Protein AF-A0A0B1T5A0-F1 (afdb_monomer)

Solvent-accessible surface area (backbone atoms only — not comparable to full-atom values): 7773 Å² total; per-residue (Å²): 127,51,56,43,46,68,28,95,90,44,78,83,28,35,49,44,26,86,73,31,15,60,53,63,17,84,35,68,50,93,46,100,42,61,48,80,40,80,69,66,96,63,92,77,90,78,92,82,84,92,74,58,96,60,34,86,83,30,100,83,46,60,75,65,62,51,67,48,79,47,71,65,88,100,66,82,90,86,86,83,90,82,84,88,80,75,99,66,98,58,90,78,61,89,89,61,82,84,83,54,79,79,53,92,57,46,63,61,80,60,78,118

Organism: Oesophagostomum dentatum (NCBI:txid61180)

Radius of gyration: 15.91 Å; Cα contacts (8 Å, |Δi|>4): 131; chains: 1; bounding box: 32×44×36 Å

Sequence (112 aa):
MYGGFPHPRNCSRCICPGGYGGDDCSQRPKDDCGRELGTSSDWRYIELVFSNTNAEDYVDYYKKCTYWIRSPPYTRVQIYFQAEYFAYGVDGCPYAGVEIKTNSDPTLTGYR

Foldseek 3Di:
DLQWDADPVHRQATDEFPQFDDRDRPDGDPAPAEDEAEDDPDDDDDDDDAD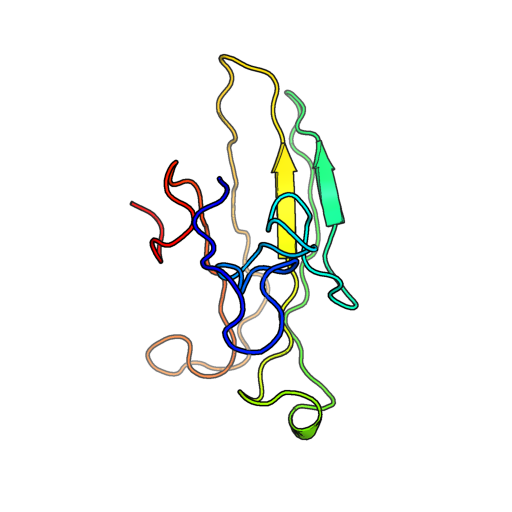DPPLVVDPNSGRDHHYHYDYDPPDDDDDDDDDPDDPDPDPDAPPTDDWDDDDPRRNDTHDD

Mean predicted aligned error: 4.98 Å

Structure (mmCIF, N/CA/C/O backbone):
data_AF-A0A0B1T5A0-F1
#
_entry.id   AF-A0A0B1T5A0-F1
#
loop_
_atom_site.group_PDB
_atom_site.id
_atom_site.type_symbol
_atom_site.label_atom_id
_atom_site.label_alt_id
_atom_site.label_comp_id
_atom_site.label_asym_id
_atom_site.label_entity_id
_atom_site.label_seq_id
_atom_site.pdbx_PDB_ins_code
_atom_site.Cartn_x
_atom_site.Cartn_y
_atom_site.Cartn_z
_atom_site.occupancy
_atom_site.B_iso_or_equiv
_atom_site.auth_seq_id
_atom_site.auth_comp_id
_atom_site.auth_asym_id
_atom_site.auth_atom_id
_atom_site.pdbx_PDB_model_num
ATOM 1 N N . MET A 1 1 ? -11.868 -16.492 4.384 1.00 55.50 1 MET A N 1
ATOM 2 C CA . MET A 1 1 ? -10.789 -16.535 3.374 1.00 55.50 1 MET A CA 1
ATOM 3 C C . MET A 1 1 ? -10.614 -15.131 2.825 1.00 55.50 1 MET A C 1
ATOM 5 O O . MET A 1 1 ? -11.621 -14.515 2.504 1.00 55.50 1 MET A O 1
ATOM 9 N N . TYR A 1 2 ? -9.388 -14.611 2.748 1.00 79.38 2 TYR A N 1
ATOM 10 C CA . TYR A 1 2 ? -9.084 -13.247 2.281 1.00 79.38 2 TYR A CA 1
ATOM 11 C C . TYR A 1 2 ? -9.124 -13.141 0.742 1.00 79.38 2 TYR A C 1
ATOM 13 O O . TYR A 1 2 ? -8.214 -12.603 0.123 1.00 79.38 2 TYR A O 1
ATOM 21 N N . GLY A 1 3 ? -10.152 -13.725 0.116 1.00 83.12 3 GLY A N 1
ATOM 22 C CA . GLY A 1 3 ? -10.414 -13.637 -1.328 1.00 83.12 3 GLY A CA 1
ATOM 23 C C . GLY A 1 3 ? -9.408 -14.323 -2.268 1.00 83.12 3 GLY A C 1
ATOM 24 O O . GLY A 1 3 ? -9.525 -14.177 -3.477 1.00 83.12 3 GLY A O 1
ATOM 25 N N . GLY A 1 4 ? -8.413 -15.058 -1.765 1.00 88.50 4 GLY A N 1
ATOM 26 C CA . GLY A 1 4 ? -7.467 -15.804 -2.607 1.00 88.50 4 GLY A CA 1
ATOM 27 C C . GLY A 1 4 ? -8.028 -17.116 -3.164 1.00 88.50 4 GLY A C 1
ATOM 28 O O . GLY A 1 4 ? -9.024 -17.640 -2.664 1.00 88.50 4 GLY A O 1
ATOM 29 N N . PHE A 1 5 ? -7.347 -17.678 -4.166 1.00 92.62 5 PHE A N 1
ATOM 30 C CA . PHE A 1 5 ? -7.659 -18.997 -4.732 1.00 92.62 5 PHE A CA 1
ATOM 31 C C . PHE A 1 5 ? -6.452 -19.947 -4.647 1.00 92.62 5 PHE A C 1
ATOM 33 O O . PHE A 1 5 ? -5.313 -19.475 -4.689 1.00 92.62 5 PHE A O 1
ATOM 40 N N . PRO A 1 6 ? -6.653 -21.274 -4.524 1.00 94.00 6 PRO A N 1
ATOM 41 C CA . PRO A 1 6 ? -5.550 -22.226 -4.404 1.00 94.00 6 PRO A CA 1
ATOM 42 C C . PRO A 1 6 ? -4.576 -22.157 -5.583 1.00 94.00 6 PRO A C 1
ATOM 44 O O . PRO A 1 6 ? -4.978 -22.073 -6.745 1.00 94.00 6 PRO A O 1
ATOM 47 N N . HIS A 1 7 ? -3.279 -22.225 -5.292 1.00 94.25 7 HIS A N 1
ATOM 48 C CA . HIS A 1 7 ? -2.244 -22.193 -6.311 1.00 94.25 7 HIS A CA 1
ATOM 49 C C . HIS A 1 7 ? -2.255 -23.506 -7.121 1.00 94.25 7 HIS A C 1
ATOM 51 O O . HIS A 1 7 ? -2.115 -24.587 -6.543 1.00 94.25 7 HIS A O 1
ATOM 57 N N . PRO A 1 8 ? -2.329 -23.456 -8.467 1.00 95.25 8 PRO A N 1
ATOM 58 C CA . PRO A 1 8 ? -2.592 -24.634 -9.303 1.00 95.25 8 PRO A CA 1
ATOM 59 C C . PRO A 1 8 ? -1.486 -25.699 -9.261 1.00 95.25 8 PRO A C 1
ATOM 61 O O . PRO A 1 8 ? -1.722 -26.850 -9.608 1.00 95.25 8 PRO A O 1
ATOM 64 N N . ARG A 1 9 ? -0.269 -25.326 -8.841 1.00 95.94 9 ARG A N 1
ATOM 65 C CA . ARG A 1 9 ? 0.871 -26.251 -8.677 1.00 95.94 9 ARG A CA 1
ATOM 66 C C . ARG A 1 9 ? 1.204 -26.582 -7.216 1.00 95.94 9 ARG A C 1
ATOM 68 O O . ARG A 1 9 ? 2.121 -27.356 -6.974 1.00 95.94 9 ARG A O 1
ATOM 75 N N . ASN A 1 10 ? 0.530 -25.956 -6.248 1.00 94.50 10 ASN A N 1
ATOM 76 C CA . ASN A 1 10 ? 0.769 -26.181 -4.819 1.00 94.50 10 ASN A CA 1
ATOM 77 C C . ASN A 1 10 ? -0.488 -25.818 -4.016 1.00 94.50 10 ASN A C 1
ATOM 79 O O . ASN A 1 10 ? -0.653 -24.674 -3.604 1.00 94.50 10 ASN A O 1
ATOM 83 N N . CYS A 1 11 ? -1.355 -26.799 -3.774 1.00 91.94 11 CYS A N 1
ATOM 84 C CA . CYS A 1 11 ? -2.650 -26.586 -3.122 1.00 91.94 11 CYS A CA 1
ATOM 85 C C . CYS A 1 11 ? -2.557 -26.116 -1.660 1.00 91.94 11 CYS A C 1
ATOM 87 O O . CYS A 1 11 ? -3.563 -25.685 -1.106 1.00 91.94 11 CYS A O 1
ATOM 89 N N . SER A 1 12 ? -1.376 -26.180 -1.037 1.00 93.50 12 SER A N 1
ATOM 90 C CA . SER A 1 12 ? -1.145 -25.672 0.322 1.00 93.50 12 SER A CA 1
ATOM 91 C C . SER A 1 12 ? -0.899 -24.161 0.367 1.00 93.50 12 SER A C 1
ATOM 93 O O . SER A 1 12 ? -0.663 -23.620 1.442 1.00 93.50 12 SER A O 1
ATOM 95 N N . ARG A 1 13 ? -0.899 -23.485 -0.789 1.00 94.44 13 ARG A N 1
ATOM 96 C CA . ARG A 1 13 ? -0.715 -22.037 -0.913 1.00 94.44 13 ARG A CA 1
ATOM 97 C C . ARG A 1 13 ? -1.812 -21.417 -1.761 1.00 94.44 13 ARG A C 1
ATOM 99 O O . ARG A 1 13 ? -2.347 -22.064 -2.660 1.00 94.44 13 ARG A O 1
ATOM 106 N N . CYS A 1 14 ? -2.071 -20.139 -1.536 1.00 93.94 14 CYS A N 1
ATOM 107 C CA . CYS A 1 14 ? -3.016 -19.344 -2.304 1.00 93.94 14 CYS A CA 1
ATOM 108 C C . CYS A 1 14 ? -2.310 -18.333 -3.215 1.00 93.94 14 CYS A C 1
ATOM 110 O O . CYS A 1 14 ? -1.254 -17.791 -2.889 1.00 93.94 14 CYS A O 1
ATOM 112 N N . ILE A 1 15 ? -2.932 -18.048 -4.356 1.00 93.62 15 ILE A N 1
ATOM 113 C CA . ILE A 1 15 ? -2.693 -16.827 -5.123 1.00 93.62 15 ILE A CA 1
ATOM 114 C C . ILE A 1 15 ? -3.576 -15.741 -4.511 1.00 93.62 15 ILE A C 1
ATOM 116 O O . ILE A 1 15 ? -4.795 -15.908 -4.408 1.00 93.62 15 ILE A O 1
ATOM 120 N N . CYS A 1 16 ? -2.948 -14.655 -4.065 1.00 93.88 16 CYS A N 1
ATOM 121 C CA . CYS A 1 16 ? -3.593 -13.649 -3.232 1.00 93.88 16 CYS A CA 1
ATOM 122 C C . CYS A 1 16 ? -4.017 -12.401 -4.009 1.00 93.88 16 CYS A C 1
ATOM 124 O O . CYS A 1 16 ? -3.336 -12.014 -4.962 1.00 93.88 16 CYS A O 1
ATOM 126 N N . PRO A 1 17 ? -5.108 -11.735 -3.588 1.00 93.50 17 PRO A N 1
ATOM 127 C CA . PRO A 1 17 ? -5.449 -10.415 -4.099 1.00 93.50 17 PRO A CA 1
ATOM 128 C C . PRO A 1 17 ? -4.335 -9.398 -3.834 1.00 93.50 17 PRO A C 1
ATOM 130 O O . PRO A 1 17 ? -3.581 -9.516 -2.866 1.00 93.50 17 PRO A O 1
ATOM 133 N N . GLY A 1 18 ? -4.267 -8.352 -4.661 1.00 91.69 18 GLY A N 1
ATOM 134 C CA . GLY A 1 18 ? -3.318 -7.255 -4.458 1.00 91.69 18 GLY A CA 1
ATOM 135 C C . GLY A 1 18 ? -3.453 -6.647 -3.058 1.00 91.69 18 GLY A C 1
ATOM 136 O O . GLY A 1 18 ? -4.568 -6.322 -2.638 1.00 91.69 18 GLY A O 1
ATOM 137 N N . GLY A 1 19 ? -2.324 -6.522 -2.355 1.00 92.94 19 GLY A N 1
ATOM 138 C CA . GLY A 1 19 ? -2.254 -6.071 -0.963 1.00 92.94 19 GLY A CA 1
ATOM 139 C C . GLY A 1 19 ? -2.329 -7.185 0.091 1.00 92.94 19 GLY A C 1
ATOM 140 O O . GLY A 1 19 ? -2.323 -6.867 1.280 1.00 92.94 19 GLY A O 1
ATOM 141 N N . TYR A 1 20 ? -2.368 -8.464 -0.311 1.00 94.12 20 TYR A N 1
ATOM 142 C CA . TYR A 1 20 ? -2.413 -9.637 0.576 1.00 94.12 20 TYR A CA 1
ATOM 143 C C . TYR A 1 20 ? -1.375 -10.700 0.179 1.00 94.12 20 TYR A C 1
ATOM 145 O O . TYR A 1 20 ? -0.999 -10.823 -0.985 1.00 94.12 20 TYR A O 1
ATOM 153 N N . GLY A 1 21 ? -0.908 -11.482 1.149 1.00 94.25 21 GLY A N 1
ATOM 154 C CA . GLY A 1 21 ? 0.124 -12.502 0.984 1.00 94.25 21 GLY A CA 1
ATOM 155 C C . GLY A 1 21 ? 0.125 -13.546 2.106 1.00 94.25 21 GLY A C 1
ATOM 156 O O . GLY A 1 21 ? -0.781 -13.600 2.936 1.00 94.25 21 GLY A O 1
ATOM 157 N N . GLY A 1 22 ? 1.158 -14.387 2.128 1.00 93.69 22 GLY A N 1
ATOM 158 C CA . GLY A 1 22 ? 1.201 -15.589 2.971 1.00 93.69 22 GLY A CA 1
ATOM 159 C C . GLY A 1 22 ? 0.567 -16.799 2.280 1.00 93.69 22 GLY A C 1
ATOM 160 O O . GLY A 1 22 ? 0.066 -16.691 1.163 1.00 93.69 22 GLY A O 1
ATOM 161 N N . ASP A 1 23 ? 0.605 -17.961 2.935 1.00 94.25 23 ASP A N 1
ATOM 162 C CA . ASP A 1 23 ? 0.095 -19.207 2.344 1.00 94.25 23 ASP A CA 1
ATOM 163 C C . ASP A 1 23 ? -1.438 -19.186 2.169 1.00 94.25 23 ASP A C 1
ATOM 165 O O . ASP A 1 23 ? -1.957 -19.828 1.263 1.00 94.25 23 ASP A O 1
ATOM 169 N N . ASP A 1 24 ? -2.160 -18.400 2.972 1.00 92.88 24 ASP A N 1
ATOM 170 C CA . ASP A 1 24 ? -3.628 -18.299 2.988 1.00 92.88 24 ASP A CA 1
ATOM 171 C C . ASP A 1 24 ? -4.165 -16.876 2.725 1.00 92.88 24 ASP A C 1
ATOM 173 O O . ASP A 1 24 ? -5.356 -16.604 2.914 1.00 92.88 24 ASP A O 1
ATOM 177 N N . CYS A 1 25 ? -3.295 -15.961 2.288 1.00 94.56 25 CYS A N 1
ATOM 178 C CA . CYS A 1 25 ? -3.601 -14.545 2.058 1.00 94.56 25 CYS A CA 1
ATOM 179 C C . CYS A 1 25 ? -3.971 -13.738 3.316 1.00 94.56 25 CYS A C 1
ATOM 181 O O . CYS A 1 25 ? -4.499 -12.637 3.194 1.00 94.56 25 CYS A O 1
ATOM 183 N N . SER A 1 26 ? -3.703 -14.249 4.523 1.00 92.81 26 SER A N 1
ATOM 184 C CA . SER A 1 26 ? -3.995 -13.547 5.786 1.00 92.81 26 SER A CA 1
ATOM 185 C C . SER A 1 26 ? -2.949 -12.516 6.202 1.00 92.81 26 SER A C 1
ATOM 187 O O . SER A 1 26 ? -3.141 -11.78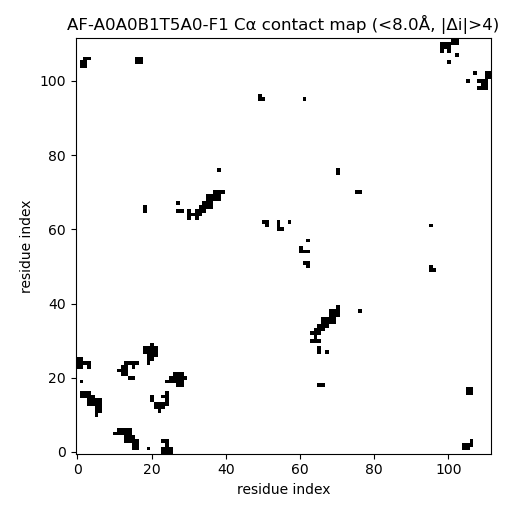9 7.180 1.00 92.81 26 SER A O 1
ATOM 189 N N . GLN A 1 27 ? -1.836 -12.442 5.477 1.00 94.38 27 GLN A N 1
ATOM 190 C CA . GLN A 1 27 ? -0.683 -11.626 5.832 1.00 94.38 27 GLN A CA 1
ATOM 191 C C . GLN A 1 27 ? -0.526 -10.471 4.851 1.00 94.38 27 GLN A C 1
ATOM 193 O O . GLN A 1 27 ? -0.991 -10.520 3.712 1.00 94.38 27 GLN A O 1
ATOM 198 N N . ARG A 1 28 ? 0.180 -9.427 5.279 1.00 94.56 28 ARG A N 1
ATOM 199 C CA . ARG A 1 28 ? 0.662 -8.398 4.361 1.00 94.56 28 ARG A CA 1
ATOM 200 C C . ARG A 1 28 ? 1.676 -9.032 3.390 1.00 94.56 28 ARG A C 1
ATOM 202 O O . ARG A 1 28 ? 2.472 -9.869 3.831 1.00 94.56 28 ARG A O 1
ATOM 209 N N . PRO A 1 29 ? 1.693 -8.647 2.102 1.00 93.94 29 PRO A N 1
ATOM 210 C CA . PRO A 1 29 ? 2.742 -9.047 1.178 1.00 93.94 29 PRO A CA 1
ATOM 211 C C . PRO A 1 29 ? 4.132 -8.754 1.744 1.00 93.94 29 PRO A C 1
ATOM 213 O O . PRO A 1 29 ? 4.337 -7.781 2.477 1.00 93.94 29 PRO A O 1
ATOM 216 N N . LYS A 1 30 ? 5.102 -9.596 1.383 1.00 90.12 30 LYS A N 1
ATOM 217 C CA . LYS A 1 30 ? 6.515 -9.411 1.737 1.00 90.12 30 LYS A CA 1
ATOM 218 C C . LYS A 1 30 ? 7.184 -8.401 0.798 1.00 90.12 30 LYS A C 1
ATOM 220 O O . LYS A 1 30 ? 8.220 -8.698 0.214 1.00 90.12 30 LYS A O 1
ATOM 225 N N . ASP A 1 31 ? 6.559 -7.238 0.651 1.00 87.00 31 ASP A N 1
ATOM 226 C CA . ASP A 1 31 ? 7.122 -6.106 -0.080 1.00 87.00 31 ASP A CA 1
ATOM 227 C C . ASP A 1 31 ? 8.338 -5.560 0.688 1.00 87.00 31 ASP A C 1
ATOM 229 O O . ASP A 1 31 ? 8.391 -5.630 1.923 1.00 87.00 31 ASP A O 1
ATOM 233 N N . ASP A 1 32 ? 9.288 -4.967 -0.032 1.00 87.31 32 ASP A N 1
ATOM 234 C CA . ASP A 1 32 ? 10.476 -4.300 0.520 1.00 87.31 32 ASP A CA 1
ATOM 235 C C . ASP A 1 32 ? 10.157 -2.950 1.200 1.00 87.31 32 ASP A C 1
ATOM 237 O O . ASP A 1 32 ? 11.020 -2.323 1.816 1.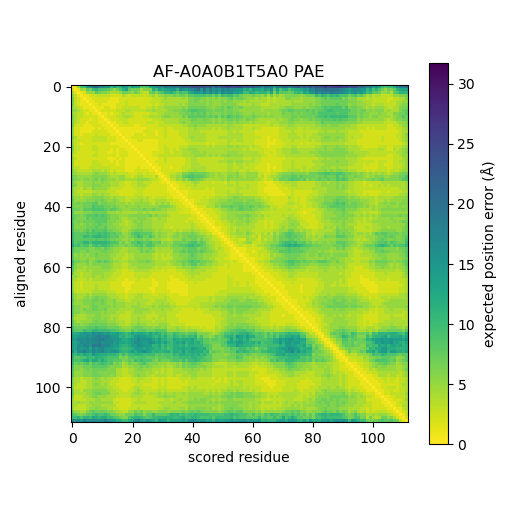00 87.31 32 ASP A O 1
ATOM 241 N N . CYS A 1 33 ? 8.901 -2.512 1.115 1.00 91.00 33 CYS A N 1
ATOM 242 C CA . CYS A 1 33 ? 8.356 -1.302 1.718 1.00 91.00 33 CYS A CA 1
ATOM 243 C C . CYS A 1 33 ? 6.937 -1.535 2.269 1.00 91.00 33 CYS A C 1
ATOM 245 O O . CYS A 1 33 ? 6.358 -2.623 2.176 1.00 91.00 33 CYS A O 1
ATOM 247 N N . GLY A 1 34 ? 6.356 -0.492 2.866 1.00 92.50 34 GLY A N 1
ATOM 248 C CA . GLY A 1 34 ? 5.059 -0.580 3.529 1.00 92.50 34 GLY A CA 1
ATOM 249 C C . GLY A 1 34 ? 5.137 -1.176 4.937 1.00 92.50 34 GLY A C 1
ATOM 250 O O . GLY A 1 34 ? 6.159 -1.712 5.362 1.00 92.50 34 GLY A O 1
ATOM 251 N N . ARG A 1 35 ? 4.059 -1.026 5.708 1.00 94.56 35 ARG A N 1
ATOM 252 C CA . ARG A 1 35 ? 3.976 -1.501 7.100 1.00 94.56 35 ARG A CA 1
ATOM 253 C C . ARG A 1 35 ? 2.537 -1.564 7.593 1.00 94.56 35 ARG A C 1
ATOM 255 O O . ARG A 1 35 ? 1.640 -0.967 6.996 1.00 94.56 35 ARG A O 1
ATOM 262 N N . GLU A 1 36 ? 2.329 -2.255 8.708 1.00 94.88 36 GLU A N 1
ATOM 263 C CA . GLU A 1 36 ? 1.089 -2.117 9.469 1.00 94.88 36 GLU A CA 1
ATOM 264 C C . GLU A 1 36 ? 1.116 -0.821 10.288 1.00 94.88 36 GLU A C 1
ATOM 266 O O . GLU A 1 36 ? 2.138 -0.452 10.869 1.00 94.88 36 GLU A O 1
ATOM 271 N N . LEU A 1 37 ? -0.014 -0.122 10.320 1.00 94.44 37 LEU A N 1
ATOM 272 C CA . LEU A 1 37 ? -0.208 1.130 11.036 1.00 94.44 37 LEU A CA 1
ATOM 273 C C . LEU A 1 37 ? -1.449 1.013 11.915 1.00 94.44 37 LEU A C 1
ATO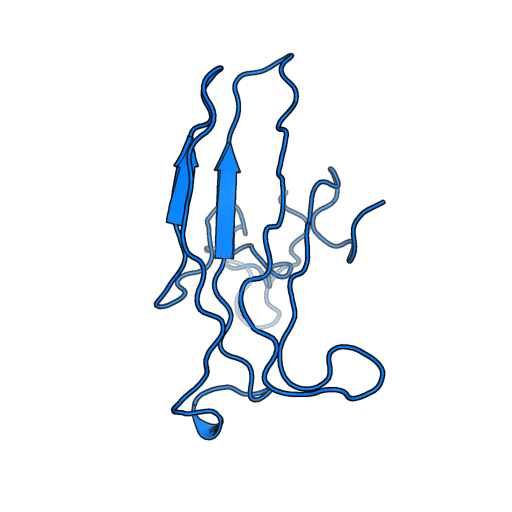M 275 O O . LEU A 1 37 ? -2.547 0.760 11.422 1.00 94.44 37 LEU A O 1
ATOM 279 N N . GLY A 1 38 ? -1.280 1.223 13.217 1.00 93.31 38 GLY A N 1
ATOM 280 C CA . GLY A 1 38 ? -2.405 1.409 14.129 1.00 93.31 38 GLY A CA 1
ATOM 281 C C . GLY A 1 38 ? -2.934 2.842 14.072 1.00 93.31 38 GLY A C 1
ATOM 282 O O . GLY A 1 38 ? -2.150 3.793 13.974 1.00 93.31 38 GLY A O 1
ATOM 283 N N . THR A 1 39 ? -4.252 2.997 14.161 1.00 93.56 39 THR A N 1
ATOM 284 C CA . THR A 1 39 ? -4.918 4.303 14.245 1.00 93.56 39 THR A CA 1
ATOM 285 C C . THR A 1 39 ? -4.997 4.831 15.680 1.00 93.56 39 THR A C 1
ATOM 287 O O . THR A 1 39 ? -4.877 4.089 16.656 1.00 93.56 39 THR A O 1
ATOM 290 N N . SER A 1 40 ? -5.189 6.144 15.801 1.00 93.19 40 SER A N 1
ATOM 291 C CA . SER A 1 40 ? -5.494 6.856 17.047 1.00 93.19 40 SER A CA 1
ATOM 292 C C . SER A 1 40 ? -6.543 7.937 16.788 1.00 93.19 40 SER A C 1
ATOM 294 O O . SER A 1 40 ? -6.849 8.225 15.633 1.00 93.19 40 SER A O 1
ATOM 296 N N . SER A 1 41 ? -7.076 8.546 17.850 1.00 92.56 41 SER A N 1
ATOM 297 C CA . SER A 1 41 ? -7.920 9.746 17.742 1.00 92.56 41 SER A CA 1
ATOM 298 C C . SER A 1 41 ? -7.162 10.952 17.187 1.00 92.56 41 SER A C 1
ATOM 300 O O . SER A 1 41 ? -7.762 11.798 16.531 1.00 92.56 41 SER A O 1
ATOM 302 N N . ASP A 1 42 ? -5.854 11.023 17.436 1.00 93.75 42 ASP A N 1
ATOM 303 C CA . ASP A 1 42 ? -5.002 12.101 16.941 1.00 93.75 42 ASP A CA 1
ATOM 304 C C . ASP A 1 42 ? -4.514 11.825 15.520 1.00 93.75 42 ASP A C 1
ATOM 306 O O . ASP A 1 42 ? -4.184 10.682 15.171 1.00 93.75 42 ASP A O 1
ATOM 310 N N . TRP A 1 43 ? -4.409 12.894 14.726 1.00 92.75 43 TRP A N 1
ATOM 311 C CA . TRP A 1 43 ? -3.816 12.851 13.394 1.00 92.75 43 TRP A CA 1
ATOM 312 C C . TRP A 1 43 ? -2.351 12.430 13.463 1.00 92.75 43 TRP A C 1
ATOM 314 O O . TRP A 1 43 ? -1.559 12.962 14.242 1.00 92.75 43 TRP A O 1
ATOM 324 N N . ARG A 1 44 ? -1.982 11.489 12.596 1.00 91.50 44 ARG A N 1
ATOM 325 C CA . ARG A 1 44 ? -0.601 11.052 12.401 1.00 91.50 44 ARG A CA 1
ATOM 326 C C . ARG A 1 44 ? -0.223 11.255 10.950 1.00 91.50 44 ARG A C 1
ATOM 328 O O . ARG A 1 44 ? -0.925 10.788 10.057 1.00 91.50 44 ARG A O 1
ATOM 335 N N . TYR A 1 45 ? 0.907 11.911 10.742 1.00 90.56 45 TYR A N 1
ATOM 336 C CA . TYR A 1 45 ? 1.455 12.149 9.418 1.00 90.56 45 TYR A CA 1
ATOM 337 C C . TYR A 1 45 ? 2.430 11.031 9.067 1.00 90.56 45 TYR A C 1
ATOM 339 O O . TYR A 1 45 ? 3.268 10.639 9.882 1.00 90.56 45 TYR A O 1
ATOM 347 N N . ILE A 1 46 ? 2.297 10.505 7.854 1.00 89.44 46 ILE A N 1
ATOM 348 C CA . ILE A 1 46 ? 3.266 9.594 7.259 1.00 89.44 46 ILE A CA 1
ATOM 349 C C . ILE A 1 46 ? 3.657 10.160 5.903 1.00 89.44 46 ILE A C 1
ATOM 351 O O . ILE A 1 46 ? 2.797 10.522 5.105 1.00 89.44 46 ILE A O 1
ATOM 355 N N . GLU A 1 47 ? 4.955 10.231 5.657 1.00 88.31 47 GLU A N 1
ATOM 356 C CA . GLU A 1 47 ? 5.470 10.552 4.337 1.00 88.31 47 GLU A CA 1
ATOM 357 C C . GLU A 1 47 ? 5.481 9.274 3.495 1.00 88.31 47 GLU A C 1
ATOM 359 O O . GLU A 1 47 ? 5.931 8.214 3.949 1.00 88.31 47 GLU A O 1
ATOM 364 N N . LEU A 1 48 ? 4.940 9.367 2.283 1.00 87.19 48 LEU A N 1
ATOM 365 C CA . LEU A 1 48 ? 4.914 8.281 1.313 1.00 87.19 48 LEU A CA 1
ATOM 366 C C . LEU A 1 48 ? 5.656 8.738 0.063 1.00 87.19 48 LEU A C 1
ATOM 368 O O . LEU A 1 48 ? 5.270 9.717 -0.569 1.00 87.19 48 LEU A O 1
ATOM 372 N N . VAL A 1 49 ? 6.702 7.999 -0.300 1.00 83.81 49 VAL A N 1
ATOM 373 C CA . VAL A 1 49 ? 7.489 8.257 -1.506 1.00 83.81 49 VAL A CA 1
ATOM 374 C C . VAL A 1 49 ? 7.187 7.167 -2.525 1.00 83.81 49 VAL A C 1
ATOM 376 O O . VAL A 1 49 ? 7.433 5.987 -2.276 1.00 83.81 49 VAL A O 1
ATOM 379 N N . PHE A 1 50 ? 6.657 7.570 -3.678 1.00 82.12 50 PHE A N 1
ATOM 380 C CA . PHE A 1 50 ? 6.337 6.673 -4.785 1.00 82.12 50 PHE A CA 1
ATOM 381 C C . PHE A 1 50 ? 7.440 6.761 -5.838 1.00 82.12 50 PHE A C 1
ATOM 383 O O . PHE A 1 50 ? 7.403 7.608 -6.727 1.00 82.12 50 PHE A O 1
ATOM 390 N N . SER A 1 51 ? 8.452 5.905 -5.718 1.00 82.31 51 SER A N 1
ATOM 391 C CA . SER A 1 51 ? 9.547 5.827 -6.682 1.00 82.31 51 SER A CA 1
ATOM 392 C C . SER A 1 51 ? 9.934 4.380 -6.960 1.00 82.31 51 SER A C 1
ATOM 394 O O . SER A 1 51 ? 9.855 3.509 -6.091 1.00 82.31 51 SER A O 1
ATOM 396 N N . ASN A 1 52 ? 10.356 4.126 -8.197 1.00 86.62 52 ASN A N 1
ATOM 397 C CA . ASN A 1 52 ? 10.895 2.842 -8.614 1.00 86.62 52 ASN A CA 1
ATOM 398 C C . ASN A 1 52 ? 12.195 3.063 -9.390 1.00 86.62 52 ASN A C 1
ATOM 400 O O . ASN A 1 52 ? 12.169 3.396 -10.571 1.00 86.62 52 ASN A O 1
ATOM 404 N N . THR A 1 53 ? 13.336 2.921 -8.717 1.00 85.75 53 THR A N 1
ATOM 405 C CA . THR A 1 53 ? 14.655 3.097 -9.346 1.00 85.75 53 THR A CA 1
ATOM 406 C C . THR A 1 53 ? 15.075 1.894 -10.186 1.00 85.75 53 THR A C 1
ATOM 408 O O . THR A 1 53 ? 15.916 2.045 -11.065 1.00 85.75 53 THR A O 1
ATOM 411 N N . ASN A 1 54 ? 14.476 0.723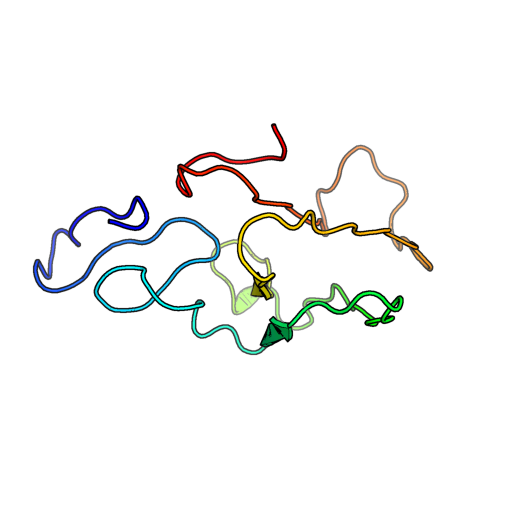 -9.944 1.00 89.50 54 ASN A N 1
ATOM 412 C CA . ASN A 1 54 ? 14.817 -0.532 -10.606 1.00 89.50 54 ASN A CA 1
ATOM 413 C C . ASN A 1 54 ? 13.561 -1.141 -11.244 1.00 89.50 54 ASN A C 1
ATOM 415 O O . ASN A 1 54 ? 13.085 -2.195 -10.829 1.00 89.50 54 ASN A O 1
ATOM 419 N N . ALA A 1 55 ? 12.983 -0.454 -12.231 1.00 88.88 55 ALA A N 1
ATOM 420 C CA . ALA A 1 55 ? 11.724 -0.879 -12.847 1.00 88.88 55 ALA A CA 1
ATOM 421 C C . ALA A 1 55 ? 11.768 -2.316 -13.392 1.00 88.88 55 ALA A C 1
ATOM 423 O O . ALA A 1 55 ? 10.813 -3.063 -13.209 1.00 88.88 55 ALA A O 1
ATOM 424 N N . GLU A 1 56 ? 12.900 -2.717 -13.969 1.00 92.69 56 GLU A N 1
ATOM 425 C CA . GLU A 1 56 ? 13.122 -4.051 -14.540 1.00 92.69 56 GLU A CA 1
ATOM 426 C C . GLU A 1 56 ? 13.088 -5.194 -13.503 1.00 92.69 56 GLU A C 1
ATOM 428 O O . GLU A 1 56 ? 12.905 -6.350 -13.879 1.00 92.69 56 GLU A O 1
ATOM 433 N N . ASP A 1 57 ? 13.215 -4.900 -12.201 1.00 90.88 57 ASP A N 1
ATOM 434 C CA . ASP A 1 57 ? 13.110 -5.916 -11.139 1.00 90.88 57 ASP A CA 1
ATOM 435 C C . ASP A 1 57 ? 11.655 -6.399 -10.939 1.00 90.88 57 ASP A C 1
ATOM 437 O O . ASP A 1 57 ? 11.410 -7.404 -10.264 1.00 90.88 57 ASP A O 1
ATOM 441 N N . TYR A 1 58 ? 10.674 -5.695 -11.517 1.00 88.69 58 TYR A N 1
ATOM 442 C CA . TYR A 1 58 ? 9.246 -5.938 -11.325 1.00 88.69 58 TYR A CA 1
ATOM 443 C C . TYR A 1 58 ? 8.577 -6.328 -12.642 1.00 88.69 58 TYR A C 1
ATOM 445 O O . TYR A 1 58 ? 8.711 -5.645 -13.651 1.00 88.69 58 TYR A O 1
ATOM 453 N N . VAL A 1 59 ? 7.777 -7.399 -12.617 1.00 87.94 59 VAL A N 1
ATOM 454 C CA . VAL A 1 59 ? 7.102 -7.953 -13.811 1.00 87.94 59 VAL A CA 1
ATOM 455 C C . VAL A 1 59 ? 6.205 -6.931 -14.517 1.00 87.94 59 VAL A C 1
ATOM 457 O O . VAL A 1 59 ? 6.062 -6.974 -15.734 1.00 87.94 59 VAL A O 1
ATOM 460 N N . ASP A 1 60 ? 5.583 -6.034 -13.757 1.00 89.25 60 ASP A N 1
ATOM 461 C CA . ASP A 1 60 ? 4.731 -4.963 -14.273 1.00 89.25 60 ASP A CA 1
ATOM 462 C C . ASP A 1 60 ? 5.390 -3.581 -14.188 1.00 89.25 60 ASP A C 1
ATOM 464 O O . ASP A 1 60 ? 4.705 -2.578 -14.350 1.00 89.25 60 ASP A O 1
ATOM 468 N N . TYR A 1 61 ? 6.703 -3.522 -13.951 1.00 90.94 61 TYR A N 1
ATOM 469 C CA . TYR A 1 61 ? 7.491 -2.296 -13.800 1.00 90.94 61 TYR A CA 1
ATOM 470 C C . TYR A 1 61 ? 7.128 -1.416 -12.594 1.00 90.94 61 TYR A C 1
ATOM 472 O O . TYR A 1 61 ? 7.710 -0.340 -12.423 1.00 90.94 61 TYR A O 1
ATOM 480 N N . TYR A 1 62 ? 6.223 -1.859 -11.713 1.00 90.06 62 TYR A N 1
ATOM 481 C CA . TYR A 1 62 ? 5.810 -1.095 -10.538 1.00 90.06 62 TYR A CA 1
ATOM 482 C C . TYR A 1 62 ? 6.296 -1.733 -9.239 1.00 90.06 62 TYR A C 1
ATOM 484 O O . TYR A 1 62 ? 5.882 -2.826 -8.849 1.00 90.06 62 TYR A O 1
ATOM 492 N N . LYS A 1 63 ? 7.088 -0.967 -8.487 1.00 91.88 63 LYS A N 1
ATOM 493 C CA . LYS A 1 63 ? 7.326 -1.237 -7.073 1.00 91.88 63 LYS A CA 1
ATOM 494 C C . LYS A 1 63 ? 6.048 -0.963 -6.280 1.00 91.88 63 LYS A C 1
ATOM 496 O O . LYS A 1 63 ? 5.525 0.151 -6.297 1.00 91.88 63 LYS A O 1
ATOM 501 N N . LYS A 1 64 ? 5.552 -1.976 -5.569 1.00 91.69 64 LYS A N 1
ATOM 502 C CA . LYS A 1 64 ? 4.323 -1.898 -4.767 1.00 91.69 64 LYS A CA 1
ATOM 503 C C . LYS A 1 64 ? 4.666 -1.854 -3.283 1.00 91.69 64 LYS A C 1
ATOM 505 O O . LYS A 1 64 ? 5.365 -2.726 -2.785 1.00 91.69 64 LYS A O 1
ATOM 510 N N . CYS A 1 65 ? 4.136 -0.854 -2.580 1.00 92.94 65 CYS A N 1
ATOM 511 C CA . CYS A 1 65 ? 4.270 -0.719 -1.132 1.00 92.94 65 CYS A CA 1
ATOM 512 C C . CYS A 1 65 ? 2.911 -0.895 -0.459 1.00 92.94 65 CYS A C 1
ATOM 514 O O . CYS A 1 65 ? 2.054 -0.015 -0.545 1.00 92.94 65 CYS A O 1
ATOM 516 N N . THR A 1 66 ? 2.717 -2.007 0.248 1.00 95.00 66 THR A N 1
ATOM 517 C CA . THR A 1 66 ? 1.443 -2.272 0.927 1.00 95.00 66 THR A CA 1
ATOM 518 C C . THR A 1 66 ? 1.439 -1.740 2.359 1.00 95.00 66 THR A C 1
ATOM 520 O O . THR A 1 66 ? 2.231 -2.188 3.193 1.00 95.00 66 THR A O 1
ATOM 523 N N . TYR A 1 67 ? 0.494 -0.850 2.676 1.00 94.62 67 TYR A N 1
ATOM 524 C CA . TYR A 1 67 ? 0.231 -0.371 4.036 1.00 94.62 67 TYR A CA 1
ATOM 525 C C . TYR A 1 67 ? -1.102 -0.919 4.545 1.00 94.62 67 TYR A C 1
ATOM 527 O O . TYR A 1 67 ? -2.131 -0.766 3.893 1.00 94.62 67 TYR A O 1
ATOM 535 N N . TRP A 1 68 ? -1.092 -1.545 5.721 1.00 95.00 68 TRP A N 1
ATOM 536 C CA . TRP A 1 68 ? -2.308 -2.032 6.378 1.00 95.00 68 TRP A CA 1
ATOM 537 C C . TRP A 1 68 ? -2.652 -1.121 7.546 1.00 95.00 68 TRP A C 1
ATOM 539 O O . TRP A 1 68 ? -1.969 -1.134 8.567 1.00 95.00 68 TRP A O 1
ATOM 549 N N . ILE A 1 69 ? -3.710 -0.330 7.397 1.00 94.62 69 ILE A N 1
ATOM 550 C CA . ILE A 1 69 ? -4.177 0.582 8.440 1.00 94.62 69 ILE A CA 1
ATOM 551 C C . ILE A 1 69 ? -5.271 -0.126 9.237 1.00 94.62 69 ILE A C 1
ATOM 553 O O . ILE A 1 69 ? -6.312 -0.485 8.690 1.00 94.62 69 ILE A O 1
ATOM 557 N N . ARG A 1 70 ? -5.028 -0.353 10.529 1.00 93.50 70 ARG A N 1
ATOM 558 C CA . ARG A 1 70 ? -5.930 -1.096 11.416 1.00 93.50 70 ARG A CA 1
ATOM 559 C C . ARG A 1 70 ? -6.504 -0.190 12.490 1.00 93.50 70 ARG A C 1
ATOM 561 O O . ARG A 1 70 ? -5.778 0.581 13.113 1.00 93.50 70 ARG A O 1
ATOM 568 N N . SER A 1 71 ? -7.801 -0.350 12.727 1.00 94.31 71 SER A N 1
ATOM 569 C CA . SER A 1 71 ? -8.559 0.420 13.707 1.00 94.31 71 SER A CA 1
ATOM 570 C C . SER A 1 71 ? -9.381 -0.505 14.600 1.00 94.31 71 SER A C 1
ATOM 572 O O . SER A 1 71 ? -9.799 -1.567 14.130 1.00 94.31 71 SER A O 1
ATOM 574 N N . PRO A 1 72 ? -9.634 -0.136 15.868 1.00 94.44 72 PRO A N 1
ATOM 575 C CA . PRO A 1 72 ? -10.512 -0.909 16.736 1.00 94.44 72 PRO A CA 1
ATOM 576 C C . PRO A 1 72 ? -11.926 -1.071 16.148 1.00 94.44 72 PRO A C 1
ATOM 578 O O . PRO A 1 72 ? -12.372 -0.220 15.369 1.00 94.44 72 PRO A O 1
ATOM 581 N N . PRO A 1 73 ? -12.671 -2.121 16.536 1.00 93.44 73 PRO A N 1
ATOM 582 C CA . PRO A 1 73 ? -14.066 -2.289 16.135 1.00 93.44 73 PRO A CA 1
ATOM 583 C C . PRO A 1 73 ? -14.914 -1.046 16.437 1.00 93.44 73 PRO A C 1
ATOM 585 O O . PRO A 1 73 ? -14.668 -0.343 17.415 1.00 93.44 73 PRO A O 1
ATOM 588 N N . TYR A 1 74 ? -15.932 -0.798 15.608 1.00 93.81 74 TYR A N 1
ATOM 589 C CA . TYR A 1 74 ? -16.876 0.326 15.749 1.00 93.81 74 TYR A CA 1
ATOM 590 C C . TYR A 1 74 ? -16.259 1.728 15.625 1.00 93.81 74 TYR A C 1
ATOM 592 O O . TYR A 1 74 ? -16.866 2.716 16.032 1.00 93.81 74 TYR A O 1
ATOM 600 N N . THR A 1 75 ? -15.077 1.834 15.019 1.00 94.19 75 THR A N 1
ATOM 601 C CA . THR A 1 75 ? -14.449 3.116 14.678 1.00 94.19 75 THR A CA 1
ATOM 602 C C . THR A 1 75 ? -14.408 3.318 13.163 1.00 94.19 75 THR A C 1
ATOM 604 O O . THR A 1 75 ? -14.609 2.382 12.388 1.00 94.19 75 THR A O 1
ATOM 607 N N . ARG A 1 76 ? -14.161 4.558 12.726 1.00 91.94 76 ARG A N 1
ATOM 608 C CA . ARG A 1 76 ? -13.944 4.898 11.315 1.00 91.94 76 ARG A CA 1
ATOM 609 C C . ARG A 1 76 ? -12.549 5.471 11.144 1.00 91.94 76 ARG A C 1
ATOM 611 O O . ARG A 1 76 ? -12.152 6.358 11.891 1.00 91.94 76 ARG A O 1
ATOM 618 N N . VAL A 1 77 ? -11.834 4.975 10.141 1.00 93.00 77 VAL A N 1
ATOM 619 C CA . VAL A 1 77 ? -10.532 5.515 9.755 1.00 93.00 77 VAL A CA 1
ATOM 620 C C . VAL A 1 77 ? -10.754 6.722 8.855 1.00 93.00 77 VAL A C 1
ATOM 622 O O . VAL A 1 77 ? -11.512 6.643 7.890 1.00 93.00 77 VAL A O 1
ATOM 625 N N . GLN A 1 78 ? -10.090 7.829 9.171 1.00 93.00 78 GLN A N 1
ATOM 626 C CA . GLN A 1 78 ? -10.004 8.992 8.298 1.00 93.00 78 GLN A CA 1
ATOM 627 C C . GLN A 1 78 ? -8.596 9.059 7.713 1.00 93.00 78 GLN A C 1
ATOM 629 O O . GLN A 1 78 ? -7.611 8.918 8.434 1.00 93.00 78 GLN 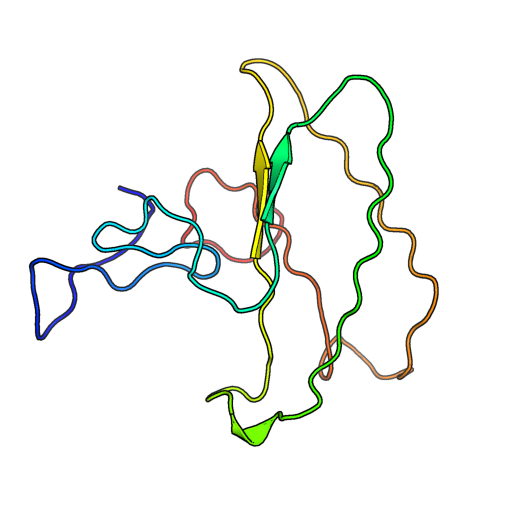A O 1
ATOM 634 N N . ILE A 1 79 ? -8.513 9.248 6.400 1.00 91.06 79 ILE A N 1
ATOM 635 C CA . ILE A 1 79 ? -7.255 9.393 5.672 1.00 91.06 79 ILE A CA 1
ATOM 636 C C . ILE A 1 79 ? -7.358 10.682 4.871 1.00 91.06 79 ILE A C 1
ATOM 638 O O . ILE A 1 79 ? -8.345 10.899 4.169 1.00 91.06 79 ILE A O 1
ATOM 642 N N . TYR A 1 80 ? -6.338 11.525 4.983 1.00 91.06 80 TYR A N 1
ATOM 643 C CA . TYR A 1 80 ? -6.199 12.733 4.187 1.00 91.06 80 TYR A CA 1
ATOM 644 C C . TYR A 1 80 ? -4.923 12.624 3.359 1.00 91.06 80 TYR A C 1
ATOM 646 O O . TYR A 1 80 ? -3.849 12.379 3.907 1.00 91.06 80 TYR A O 1
ATOM 654 N N . PHE A 1 81 ? -5.048 12.779 2.041 1.00 87.19 81 PHE A N 1
ATOM 655 C CA . PHE A 1 81 ? -3.902 12.790 1.140 1.00 87.19 81 PHE A CA 1
ATOM 656 C C . PHE A 1 81 ? -3.462 14.226 0.915 1.00 87.19 81 PHE A C 1
ATOM 658 O O . PHE A 1 81 ? -4.199 15.032 0.351 1.00 87.19 81 PHE A O 1
ATOM 665 N N . GLN A 1 82 ? -2.239 14.525 1.332 1.00 84.94 82 GLN A N 1
ATOM 666 C CA . GLN A 1 82 ? -1.564 15.762 0.988 1.00 84.94 82 GLN A CA 1
ATOM 667 C C . GLN A 1 82 ? -0.490 15.429 -0.042 1.00 84.94 82 GLN A C 1
ATOM 669 O O . GLN A 1 82 ? 0.531 14.831 0.285 1.00 84.94 82 GLN A O 1
ATOM 674 N N . ALA A 1 83 ? -0.757 15.754 -1.303 1.00 76.06 83 ALA A N 1
ATOM 675 C CA . ALA A 1 83 ? 0.230 15.586 -2.354 1.00 76.06 83 ALA A CA 1
ATOM 676 C C . ALA A 1 83 ? 1.159 16.801 -2.376 1.00 76.06 83 ALA A C 1
ATOM 678 O O . ALA A 1 83 ? 0.702 17.925 -2.578 1.00 76.06 83 ALA A O 1
ATOM 679 N N . GLU A 1 84 ? 2.451 16.570 -2.168 1.00 72.31 84 GLU A N 1
ATOM 680 C CA . GLU A 1 84 ? 3.459 17.633 -2.220 1.00 72.31 84 GLU A CA 1
ATOM 681 C C . GLU A 1 84 ? 4.020 17.831 -3.631 1.00 72.31 84 GLU A C 1
ATOM 683 O O . GLU A 1 84 ? 4.302 18.958 -4.032 1.00 72.31 84 GLU A O 1
ATOM 688 N N . TYR A 1 85 ? 4.153 16.751 -4.409 1.00 71.75 85 TYR A N 1
ATOM 689 C CA . TYR A 1 85 ? 4.752 16.803 -5.738 1.00 71.75 85 TYR A CA 1
ATOM 690 C C . TYR A 1 85 ? 4.207 15.716 -6.668 1.00 71.75 85 TYR A C 1
ATOM 692 O O . TYR A 1 85 ? 4.170 14.537 -6.318 1.00 71.75 85 TYR A O 1
ATOM 700 N N . PHE A 1 86 ? 3.852 16.119 -7.889 1.00 71.31 86 PHE A N 1
ATOM 701 C CA . PHE A 1 86 ? 3.610 15.219 -9.012 1.00 71.31 86 PHE A CA 1
ATOM 702 C C . PHE A 1 86 ? 4.619 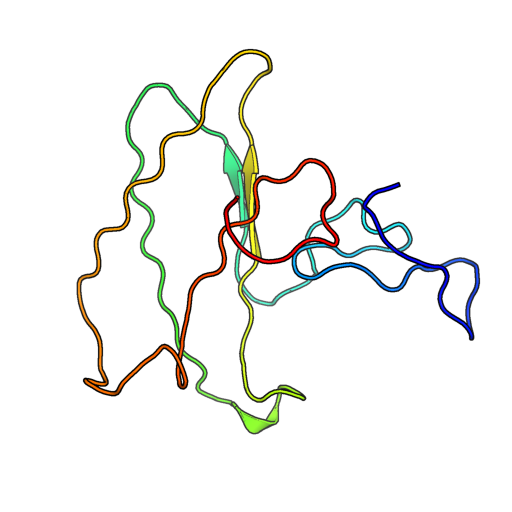15.545 -10.110 1.00 71.31 86 PHE A C 1
ATOM 704 O O . PHE A 1 86 ? 4.616 16.648 -10.651 1.00 71.31 86 PHE A O 1
ATOM 711 N N . ALA A 1 87 ? 5.481 14.586 -10.445 1.00 72.19 87 ALA A N 1
ATOM 712 C CA . ALA A 1 87 ? 6.527 14.789 -11.448 1.00 72.19 87 ALA A CA 1
ATOM 713 C C . ALA A 1 87 ? 5.984 14.922 -12.882 1.00 72.19 87 ALA A C 1
ATOM 715 O O . ALA A 1 87 ? 6.659 15.470 -13.751 1.00 72.19 87 ALA A O 1
ATOM 716 N N . TYR A 1 88 ? 4.771 14.420 -13.136 1.00 75.94 88 TYR A N 1
ATOM 717 C CA . TYR A 1 88 ?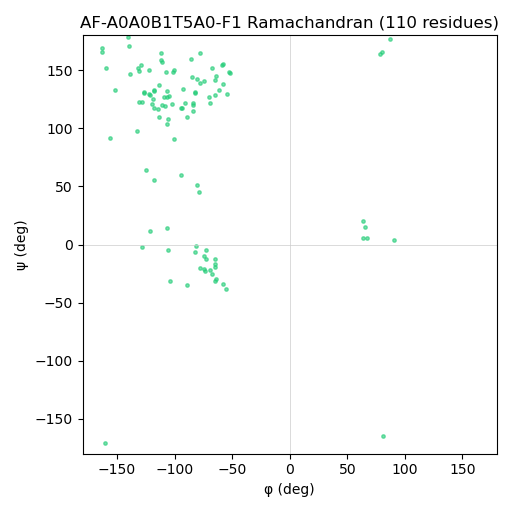 4.208 14.286 -14.475 1.00 75.94 88 TYR A CA 1
ATOM 718 C C . TYR A 1 88 ? 2.791 14.859 -14.527 1.00 75.94 88 TYR A C 1
ATOM 720 O O . TYR A 1 88 ? 1.910 14.410 -13.798 1.00 75.94 88 TYR A O 1
ATOM 728 N N . GLY A 1 89 ? 2.573 15.831 -15.414 1.00 79.38 89 GLY A N 1
ATOM 729 C CA . GLY A 1 89 ? 1.255 16.387 -15.732 1.00 79.38 89 GLY A CA 1
ATOM 730 C C . GLY A 1 89 ? 0.643 15.704 -16.953 1.00 79.38 89 GLY A C 1
ATOM 731 O O . GLY A 1 89 ? 0.436 16.356 -17.971 1.00 79.38 89 GLY A O 1
ATOM 732 N N . VAL A 1 90 ? 0.438 14.389 -16.878 1.00 85.31 90 VAL A N 1
ATOM 733 C CA . VAL A 1 90 ? -0.193 13.590 -17.942 1.00 85.31 90 VAL A CA 1
ATOM 734 C C . VAL A 1 90 ? -1.562 13.099 -17.493 1.00 85.31 90 VAL A C 1
ATOM 736 O O . VAL A 1 90 ? -1.815 12.977 -16.295 1.00 85.31 90 VAL A O 1
ATOM 739 N N . ASP A 1 91 ? -2.434 12.790 -18.450 1.00 84.00 91 ASP A N 1
ATOM 740 C CA . 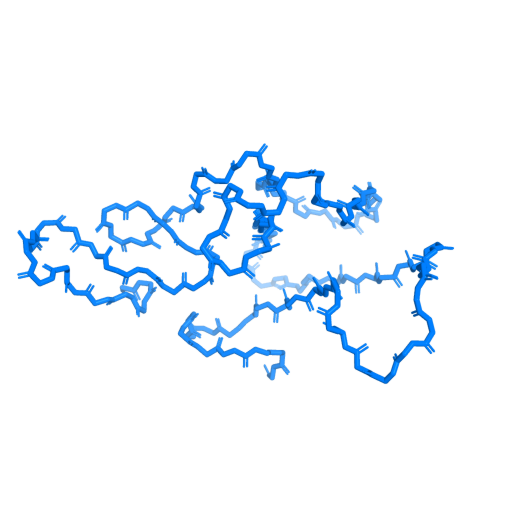ASP A 1 91 ? -3.752 12.250 -18.135 1.00 84.00 91 ASP A CA 1
ATOM 741 C C . ASP A 1 91 ? -3.638 10.866 -17.475 1.00 84.00 91 ASP A C 1
ATOM 743 O O . ASP A 1 91 ? -2.989 9.947 -17.982 1.00 84.00 91 ASP A O 1
ATOM 747 N N . GLY A 1 92 ? -4.309 10.719 -16.332 1.00 83.06 92 GLY A N 1
ATOM 748 C CA . GLY A 1 92 ? -4.326 9.490 -15.542 1.00 83.06 92 GLY A CA 1
ATOM 749 C C . GLY A 1 92 ? -3.098 9.295 -14.646 1.00 83.06 92 GLY A C 1
ATOM 750 O O . GLY A 1 92 ? -2.333 10.213 -14.369 1.00 83.06 92 GLY A O 1
ATOM 751 N N . CYS A 1 93 ? -2.923 8.059 -14.169 1.00 84.62 93 CYS A N 1
ATOM 752 C CA . CYS A 1 93 ? -1.826 7.661 -13.280 1.00 84.62 93 CYS A CA 1
ATOM 753 C C . CYS A 1 93 ? -0.913 6.594 -13.927 1.00 84.62 93 CYS A C 1
ATOM 755 O O . CYS A 1 93 ? -0.751 5.517 -13.353 1.00 84.62 93 CYS A O 1
ATOM 757 N N . PRO A 1 94 ? -0.334 6.833 -15.126 1.00 85.94 94 PRO A N 1
ATOM 758 C CA . PRO A 1 94 ? 0.419 5.804 -15.846 1.00 85.94 94 PRO A CA 1
ATOM 759 C C . PRO A 1 94 ? 1.800 5.510 -15.244 1.00 85.94 94 PRO A C 1
ATOM 761 O O . PRO A 1 94 ? 2.351 4.444 -15.490 1.00 85.94 94 PRO A O 1
ATOM 764 N N . TYR A 1 95 ? 2.380 6.425 -14.462 1.00 85.06 95 TYR A N 1
ATOM 765 C CA . TYR A 1 95 ? 3.738 6.262 -13.918 1.00 85.06 95 TYR A CA 1
ATOM 766 C C . TYR A 1 95 ? 3.765 5.886 -12.436 1.00 85.06 95 TYR A C 1
ATOM 768 O O . TYR A 1 95 ? 4.666 5.183 -11.991 1.00 85.06 95 TYR A O 1
ATOM 776 N N . ALA A 1 96 ? 2.783 6.352 -11.669 1.00 86.50 96 ALA A N 1
ATOM 777 C CA . ALA A 1 96 ? 2.634 6.053 -10.253 1.00 86.50 96 ALA A CA 1
ATOM 778 C C . ALA A 1 96 ? 1.188 6.316 -9.831 1.00 86.50 96 ALA A C 1
ATOM 780 O O . ALA A 1 96 ? 0.523 7.186 -10.395 1.00 86.50 96 ALA A O 1
ATOM 781 N N . GLY A 1 97 ? 0.719 5.598 -8.814 1.00 86.56 97 GLY A N 1
ATOM 782 C CA . GLY A 1 97 ? -0.627 5.765 -8.286 1.00 86.56 97 GLY A CA 1
ATOM 783 C C . GLY A 1 97 ? -0.792 5.144 -6.907 1.00 86.56 97 GLY A C 1
ATOM 784 O O . GLY A 1 97 ? 0.061 4.395 -6.430 1.00 86.56 97 GLY A O 1
ATOM 785 N N . VAL A 1 98 ? -1.918 5.465 -6.278 1.00 88.75 98 VAL A N 1
ATOM 786 C CA . VAL A 1 98 ? -2.339 4.901 -4.995 1.00 88.75 98 VAL A CA 1
ATOM 787 C C . VAL A 1 98 ? -3.684 4.224 -5.194 1.00 88.75 98 VAL A C 1
ATOM 789 O O . VAL A 1 98 ? -4.623 4.834 -5.701 1.00 88.75 98 VAL A O 1
ATOM 792 N N . GLU A 1 99 ? -3.789 2.973 -4.757 1.00 89.88 99 GLU A N 1
ATOM 793 C CA . GLU A 1 99 ? -5.065 2.279 -4.633 1.00 89.88 99 GLU A CA 1
ATOM 794 C C . GLU A 1 99 ? -5.452 2.197 -3.154 1.00 89.88 99 GLU A C 1
ATOM 796 O O . GLU A 1 99 ? -4.678 1.728 -2.319 1.00 89.88 99 GLU A O 1
ATOM 801 N N . ILE A 1 100 ? -6.667 2.637 -2.831 1.00 91.06 100 ILE A N 1
ATOM 802 C CA . ILE A 1 100 ? -7.245 2.502 -1.494 1.00 91.06 100 ILE A CA 1
ATOM 803 C C . ILE A 1 100 ? -8.240 1.347 -1.530 1.00 91.06 100 ILE A C 1
ATOM 805 O O . ILE A 1 100 ? -9.219 1.391 -2.275 1.00 91.06 100 ILE A O 1
ATOM 809 N N . LYS A 1 101 ? -8.004 0.335 -0.693 1.00 90.31 101 LYS A N 1
ATOM 810 C CA . LYS A 1 101 ? -8.882 -0.827 -0.546 1.00 90.31 101 LYS A CA 1
ATOM 811 C C . LYS A 1 101 ? -9.505 -0.862 0.844 1.00 90.31 101 LYS A C 1
ATOM 813 O O . LYS A 1 101 ? -8.803 -1.004 1.841 1.00 90.31 101 LYS A O 1
ATOM 818 N N . THR A 1 102 ? -10.829 -0.755 0.894 1.00 90.31 102 THR A N 1
ATOM 819 C CA . THR A 1 102 ? -11.628 -0.811 2.134 1.00 90.31 102 THR A CA 1
ATOM 820 C C . THR A 1 102 ? -12.781 -1.812 2.063 1.00 90.31 102 THR A C 1
ATOM 822 O O . THR A 1 102 ? -13.505 -1.977 3.042 1.00 90.31 102 THR A O 1
ATOM 825 N N . ASN A 1 103 ? -12.962 -2.470 0.914 1.00 87.44 103 ASN A N 1
ATOM 826 C CA . ASN A 1 103 ? -14.014 -3.456 0.696 1.00 87.44 103 ASN A CA 1
ATOM 827 C C . ASN A 1 103 ? -13.831 -4.681 1.600 1.00 87.44 103 ASN A C 1
ATOM 829 O O . ASN A 1 103 ? -12.708 -5.117 1.857 1.00 87.44 103 ASN A O 1
ATOM 833 N N . SER A 1 104 ? -14.947 -5.264 2.043 1.00 87.00 104 SER A N 1
ATOM 834 C CA . SER A 1 104 ? -14.940 -6.537 2.776 1.00 87.00 104 SER A CA 1
ATOM 835 C C . SER A 1 104 ? -14.445 -7.698 1.912 1.00 87.00 104 SER A C 1
ATOM 837 O O . SER A 1 104 ? -13.818 -8.619 2.432 1.00 87.00 104 SER A O 1
ATOM 839 N N . ASP A 1 105 ? -14.706 -7.639 0.604 1.00 88.94 105 ASP A N 1
ATOM 840 C CA . ASP A 1 105 ? -14.109 -8.520 -0.393 1.00 88.94 105 ASP A CA 1
ATOM 841 C C . ASP A 1 105 ? -12.796 -7.906 -0.925 1.00 88.94 105 ASP A C 1
ATOM 843 O O . ASP A 1 105 ? -12.832 -6.912 -1.659 1.00 88.94 105 ASP A O 1
ATOM 847 N N . PRO A 1 106 ? -11.628 -8.483 -0.589 1.00 86.56 106 PRO A N 1
ATOM 848 C CA . PRO A 1 106 ? -10.328 -7.937 -0.979 1.00 86.56 106 PRO A CA 1
ATOM 849 C C . PRO A 1 106 ? -9.982 -8.149 -2.463 1.00 86.56 106 PRO A C 1
ATOM 851 O O . PRO A 1 106 ? -8.997 -7.577 -2.950 1.00 86.56 106 PRO A O 1
ATOM 854 N N . THR A 1 107 ? -10.764 -8.959 -3.188 1.00 88.12 107 THR A N 1
ATOM 855 C CA . THR A 1 107 ? -10.576 -9.193 -4.631 1.00 88.12 107 THR A CA 1
ATOM 856 C C . THR A 1 107 ? -11.005 -7.997 -5.474 1.00 88.12 107 THR A C 1
ATOM 858 O O . THR A 1 107 ? -10.505 -7.817 -6.584 1.00 88.12 107 THR A O 1
ATOM 861 N N . LEU A 1 108 ? -11.884 -7.149 -4.935 1.00 88.94 108 LEU A N 1
ATOM 862 C CA . LEU A 1 108 ? -12.379 -5.962 -5.615 1.00 88.94 108 LEU A CA 1
ATOM 863 C C . LEU A 1 108 ? -11.313 -4.861 -5.648 1.00 88.94 108 LEU A C 1
ATOM 865 O O . LEU A 1 108 ? -10.582 -4.633 -4.681 1.00 88.94 108 LEU A O 1
ATOM 869 N N . THR A 1 109 ? -11.245 -4.165 -6.781 1.00 85.25 109 THR A N 1
ATOM 870 C CA . THR A 1 109 ? -10.345 -3.028 -6.995 1.00 85.25 109 THR A CA 1
ATOM 871 C C . THR A 1 109 ? -11.073 -1.699 -6.842 1.00 85.25 109 THR A C 1
ATOM 873 O O . THR A 1 109 ? -12.252 -1.571 -7.200 1.00 85.25 109 THR A O 1
ATOM 876 N N . GLY A 1 110 ? -10.325 -0.687 -6.411 1.00 78.25 110 GLY A N 1
ATOM 877 C CA . GLY A 1 110 ? -10.807 0.679 -6.232 1.00 78.25 110 GLY A CA 1
ATOM 878 C C . GLY A 1 110 ? -11.613 0.905 -4.949 1.00 78.25 110 GLY A C 1
ATOM 879 O O . GLY A 1 110 ? -12.094 -0.025 -4.299 1.00 78.25 110 GLY A O 1
ATOM 880 N N . TYR A 1 111 ? -11.764 2.184 -4.606 1.00 74.56 111 TYR A N 1
ATOM 881 C CA . TYR A 1 111 ? -12.555 2.636 -3.466 1.00 74.56 111 TYR A CA 1
ATOM 882 C C . TYR A 1 111 ? -14.028 2.730 -3.875 1.00 74.56 111 TYR A C 1
ATOM 884 O O . TYR A 1 111 ? -14.375 3.510 -4.765 1.00 74.56 111 TYR A O 1
ATOM 892 N N . ARG A 1 112 ? -14.879 1.902 -3.268 1.00 60.66 112 ARG A N 1
ATOM 893 C CA . ARG A 1 112 ? -16.332 1.893 -3.458 1.00 60.66 112 ARG A CA 1
ATOM 894 C C . ARG A 1 112 ? -17.021 1.647 -2.125 1.00 60.66 112 ARG A C 1
ATOM 896 O O . ARG A 1 112 ? -16.388 0.995 -1.265 1.00 60.66 112 ARG A O 1
#

Secondary structure (DSSP, 8-state):
--S-EEETTEEEEEEPPTT-BSTTS-B----SS--EEE--SS----------S-GGGSTTS------EEE--TT------------S---SS-SS--------SSTT--S--

InterPro domains:
  IPR000859 CUB domain [PS01180] (33-112)
  IPR035914 Spermadhesin, CUB domain superfamily [SSF49854] (44-107)

pLDDT: mean 88.81, std 7.02, range [55.5, 95.94]